Protein AF-A0A150J4Q3-F1 (afdb_monomer_lite)

Structure (mmCIF, N/CA/C/O backbone):
data_AF-A0A150J4Q3-F1
#
_entry.id   AF-A0A150J4Q3-F1
#
loop_
_atom_site.group_PDB
_atom_site.id
_atom_site.type_symbol
_atom_site.label_atom_id
_atom_site.label_alt_id
_atom_site.label_comp_id
_atom_site.label_asym_id
_atom_site.label_entity_id
_atom_site.label_seq_id
_atom_site.pdbx_PDB_ins_code
_atom_site.Cartn_x
_atom_site.Cartn_y
_atom_site.Cartn_z
_atom_site.occupancy
_atom_site.B_iso_or_equiv
_atom_site.auth_seq_id
_atom_site.auth_comp_id
_atom_site.auth_asym_id
_atom_site.auth_atom_id
_atom_site.pdbx_PDB_model_num
ATOM 1 N N . MET A 1 1 ? 16.202 -38.411 22.432 1.00 43.91 1 MET A N 1
ATOM 2 C CA . MET A 1 1 ? 15.823 -37.986 21.069 1.00 43.91 1 MET A CA 1
ATOM 3 C C . MET A 1 1 ? 14.363 -37.577 21.075 1.00 43.91 1 MET A C 1
ATOM 5 O O . MET A 1 1 ? 13.541 -38.418 21.397 1.00 43.91 1 MET A O 1
ATOM 9 N N . ALA A 1 2 ? 14.077 -36.314 20.765 1.00 35.91 2 ALA A N 1
ATOM 10 C CA . ALA A 1 2 ? 12.876 -35.822 20.079 1.00 35.91 2 ALA A CA 1
ATOM 11 C C . ALA A 1 2 ? 13.010 -34.294 20.056 1.00 35.91 2 ALA A C 1
ATOM 13 O O . ALA A 1 2 ? 12.987 -33.651 21.102 1.00 35.91 2 ALA A O 1
ATOM 14 N N . GLY A 1 3 ? 13.301 -33.755 18.872 1.00 34.09 3 GLY A N 1
ATOM 15 C CA . GLY A 1 3 ? 13.592 -32.344 18.655 1.00 34.09 3 GLY A CA 1
ATOM 16 C C . GLY A 1 3 ? 12.376 -31.474 18.942 1.00 34.09 3 GLY A C 1
ATOM 17 O O . GLY A 1 3 ? 11.299 -31.702 18.395 1.00 34.09 3 GLY A O 1
ATOM 18 N N . MET A 1 4 ? 12.574 -30.468 19.791 1.00 37.94 4 MET A N 1
ATOM 19 C CA . MET A 1 4 ? 11.669 -29.332 19.877 1.00 37.94 4 MET A CA 1
ATOM 20 C C . MET A 1 4 ? 11.764 -28.573 18.557 1.00 37.94 4 MET A C 1
ATOM 22 O O . MET A 1 4 ? 12.844 -28.190 18.112 1.00 37.94 4 MET A O 1
ATOM 26 N N . THR A 1 5 ? 10.614 -28.442 17.915 1.00 41.78 5 THR A N 1
ATOM 27 C CA . THR A 1 5 ? 10.375 -27.730 16.669 1.00 41.78 5 THR A CA 1
ATOM 28 C C . THR A 1 5 ? 10.955 -26.321 16.727 1.00 41.78 5 THR A C 1
ATOM 30 O O . THR A 1 5 ? 10.426 -25.456 17.425 1.00 41.78 5 THR A O 1
ATOM 33 N N . GLU A 1 6 ? 12.021 -26.082 15.963 1.00 37.00 6 GLU A N 1
ATOM 34 C CA . GLU A 1 6 ? 12.392 -24.736 15.550 1.00 37.00 6 GLU A CA 1
ATOM 35 C C . GLU A 1 6 ? 11.242 -24.190 14.701 1.00 37.00 6 GLU A C 1
ATOM 37 O O . GLU A 1 6 ? 11.116 -24.497 13.514 1.00 37.00 6 GLU A O 1
ATOM 42 N N . SER A 1 7 ? 10.390 -23.369 15.306 1.00 42.59 7 SER A N 1
ATOM 43 C CA . SER A 1 7 ? 9.599 -22.393 14.567 1.00 42.59 7 SER A CA 1
ATOM 44 C C . SER A 1 7 ? 10.584 -21.428 13.910 1.00 42.59 7 SER A C 1
ATOM 46 O O . SER A 1 7 ? 10.877 -20.364 14.452 1.00 42.59 7 SER A O 1
ATOM 48 N N . ARG A 1 8 ? 11.161 -21.821 12.766 1.00 40.78 8 ARG A N 1
ATOM 49 C CA . ARG A 1 8 ? 11.904 -20.913 11.894 1.00 40.78 8 ARG A CA 1
ATOM 50 C C . ARG A 1 8 ? 10.946 -19.791 11.531 1.00 40.78 8 ARG A C 1
ATOM 52 O O . ARG A 1 8 ? 10.036 -19.993 10.729 1.00 40.78 8 ARG A O 1
ATOM 59 N N . GLY A 1 9 ? 11.132 -18.633 12.160 1.00 39.22 9 GLY A N 1
ATOM 60 C CA . GLY A 1 9 ? 10.516 -17.394 11.723 1.00 39.22 9 GLY A CA 1
ATOM 61 C C . GLY A 1 9 ? 10.802 -17.255 10.236 1.00 39.22 9 GLY A C 1
ATOM 62 O O . GLY A 1 9 ? 11.960 -17.195 9.830 1.00 39.22 9 GLY A O 1
ATOM 63 N N . LEU A 1 10 ? 9.752 -17.314 9.421 1.00 43.97 10 LEU A N 1
ATOM 64 C CA . LEU A 1 10 ? 9.848 -17.030 8.000 1.00 43.97 10 LEU A CA 1
ATOM 65 C C . LEU A 1 10 ? 10.237 -15.556 7.889 1.00 43.97 10 LEU A C 1
ATOM 67 O O . LEU A 1 10 ? 9.370 -14.686 7.911 1.00 43.97 10 LEU A O 1
ATOM 71 N N . GLU A 1 11 ? 11.538 -15.264 7.821 1.00 53.22 11 GLU A N 1
ATOM 72 C CA . GLU A 1 11 ? 11.999 -13.973 7.329 1.00 53.22 11 GLU A CA 1
ATOM 73 C C . GLU A 1 11 ? 11.331 -13.764 5.976 1.00 53.22 11 GLU A C 1
ATOM 75 O O . GLU A 1 11 ? 11.540 -14.517 5.018 1.00 53.22 11 GLU A O 1
ATOM 80 N N . ARG A 1 12 ? 10.447 -12.770 5.930 1.00 63.81 12 ARG A N 1
ATOM 81 C CA . ARG A 1 12 ? 9.772 -12.377 4.709 1.00 63.81 12 ARG A CA 1
ATOM 82 C C . ARG A 1 12 ? 10.842 -11.936 3.713 1.00 63.81 12 ARG A C 1
ATOM 84 O O . ARG A 1 12 ? 11.410 -10.857 3.861 1.00 63.81 12 ARG A O 1
ATOM 91 N N . ARG A 1 13 ? 11.102 -12.754 2.694 1.00 75.00 13 ARG A N 1
ATOM 92 C CA . ARG A 1 13 ? 11.961 -12.356 1.575 1.00 75.00 13 ARG A CA 1
ATOM 93 C C . ARG A 1 13 ? 11.200 -11.363 0.708 1.00 75.00 13 ARG A C 1
ATOM 95 O O . ARG A 1 13 ? 10.091 -11.669 0.271 1.00 75.00 13 ARG A O 1
ATOM 102 N N . MET A 1 14 ? 11.782 -10.186 0.504 1.00 85.38 14 MET A N 1
ATOM 103 C CA . MET A 1 14 ? 11.254 -9.207 -0.443 1.00 85.38 14 MET A CA 1
ATOM 104 C C . MET A 1 14 ? 11.437 -9.730 -1.864 1.00 85.38 14 MET A C 1
ATOM 106 O O . MET A 1 14 ? 12.403 -10.432 -2.161 1.00 85.38 14 MET A O 1
ATOM 110 N N . THR A 1 15 ? 10.491 -9.398 -2.729 1.00 89.50 15 THR A N 1
ATOM 111 C CA . THR A 1 15 ? 10.544 -9.772 -4.136 1.00 89.50 15 THR A CA 1
ATOM 112 C C . THR A 1 15 ? 11.614 -8.959 -4.845 1.00 89.50 15 THR A C 1
ATOM 114 O O . THR A 1 15 ? 11.618 -7.731 -4.787 1.00 89.50 15 THR A O 1
ATOM 117 N N . GLU A 1 16 ? 12.485 -9.654 -5.566 1.00 91.38 16 GLU A N 1
ATOM 118 C CA . GLU A 1 16 ? 13.484 -9.058 -6.445 1.00 91.38 16 GLU A CA 1
ATOM 119 C C . GLU A 1 16 ? 13.048 -9.250 -7.900 1.00 91.38 16 GLU A C 1
ATOM 121 O O . GLU A 1 16 ? 12.569 -10.320 -8.281 1.00 91.38 16 GLU A O 1
ATOM 126 N N . LEU A 1 17 ? 13.181 -8.199 -8.708 1.00 90.69 17 LEU A N 1
ATOM 127 C CA . LEU A 1 17 ? 12.884 -8.239 -10.138 1.00 90.69 17 LEU A CA 1
ATOM 128 C C . LEU A 1 17 ? 14.178 -8.359 -10.940 1.00 90.69 17 LEU A C 1
ATOM 130 O O . LEU A 1 17 ? 15.227 -7.858 -10.533 1.00 90.69 17 LEU A O 1
ATOM 134 N N . LEU A 1 18 ? 14.083 -8.969 -12.121 1.00 92.56 18 LEU A N 1
ATOM 135 C CA . LEU A 1 18 ? 15.144 -8.867 -13.119 1.00 92.56 18 LEU A CA 1
ATOM 136 C C . LEU A 1 18 ? 15.314 -7.396 -13.549 1.00 92.56 18 LEU A C 1
ATOM 138 O O . LEU A 1 18 ? 14.330 -6.648 -13.531 1.00 92.56 18 LEU A O 1
ATOM 142 N N . PRO A 1 19 ? 16.518 -6.955 -13.960 1.00 94.31 19 PRO A N 1
ATOM 143 C CA . PRO A 1 19 ? 16.780 -5.550 -14.284 1.00 94.31 19 PRO A CA 1
ATOM 144 C C . PRO A 1 19 ? 15.796 -4.939 -15.296 1.00 94.31 19 PRO A C 1
ATOM 146 O O . PRO A 1 19 ? 15.355 -3.800 -15.141 1.00 94.31 19 PRO A O 1
ATOM 149 N N . GLU A 1 20 ? 15.408 -5.696 -16.321 1.00 94.38 20 GLU A N 1
ATOM 150 C CA . GLU A 1 20 ? 14.441 -5.274 -17.332 1.00 94.38 20 GLU A CA 1
ATOM 151 C C . GLU A 1 20 ? 13.026 -5.070 -16.773 1.00 94.38 20 GLU A C 1
ATOM 153 O O . GLU A 1 20 ? 12.304 -4.175 -17.223 1.00 94.38 20 GLU A O 1
ATOM 158 N N . ASP A 1 21 ? 12.625 -5.870 -15.788 1.00 94.00 21 ASP A N 1
ATOM 159 C CA . ASP A 1 21 ? 11.319 -5.772 -15.142 1.00 94.00 21 ASP A CA 1
ATOM 160 C C . ASP A 1 21 ? 11.318 -4.708 -14.050 1.00 94.00 21 ASP A C 1
ATOM 162 O O . ASP A 1 21 ? 10.318 -4.011 -13.887 1.00 94.00 21 ASP A O 1
ATOM 166 N N . GLU A 1 22 ? 12.453 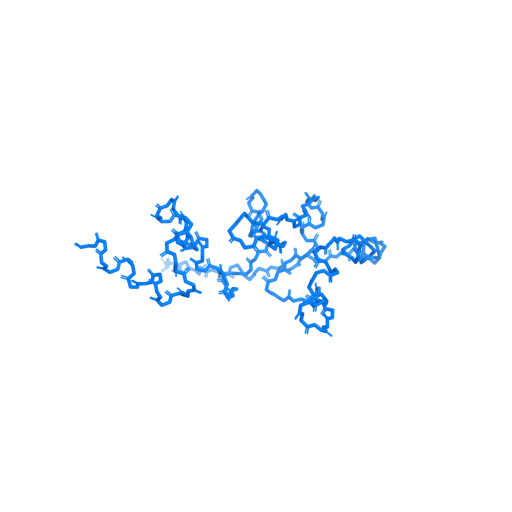-4.484 -13.388 1.00 96.75 22 GLU A N 1
ATOM 167 C CA . GLU A 1 22 ? 12.641 -3.370 -12.462 1.00 96.75 22 GLU A CA 1
ATOM 168 C C . GLU A 1 22 ? 12.434 -2.025 -13.176 1.00 96.75 22 GLU A C 1
ATOM 170 O O . GLU A 1 22 ? 11.722 -1.158 -12.673 1.00 96.75 22 GLU A O 1
ATOM 175 N N . ILE A 1 23 ? 12.950 -1.856 -14.400 1.00 96.88 23 ILE A N 1
ATOM 176 C CA . ILE A 1 23 ? 12.714 -0.639 -15.200 1.00 96.88 23 ILE A CA 1
ATOM 177 C C . ILE A 1 23 ? 11.214 -0.439 -15.477 1.00 96.88 23 ILE A C 1
ATOM 179 O O . ILE A 1 23 ? 10.693 0.679 -15.360 1.00 96.88 23 ILE A O 1
ATOM 183 N N . LYS A 1 24 ? 10.495 -1.513 -15.832 1.00 97.62 24 LYS A N 1
ATOM 184 C CA . LYS A 1 24 ? 9.044 -1.456 -16.079 1.00 97.62 24 LYS A CA 1
ATOM 185 C C . LYS A 1 24 ? 8.277 -1.136 -14.798 1.00 97.62 24 LYS A C 1
ATOM 187 O O . LYS A 1 24 ? 7.393 -0.279 -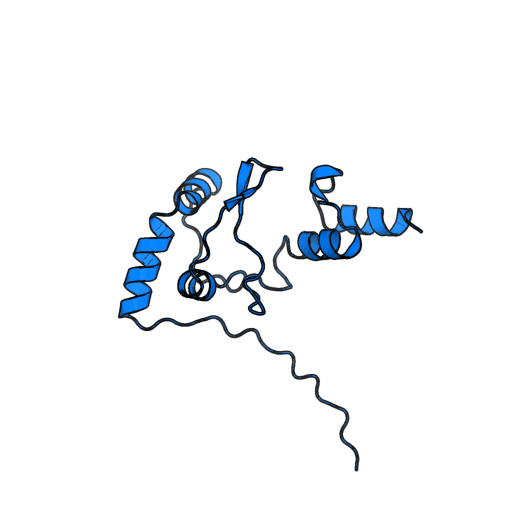14.833 1.00 97.62 24 LYS A O 1
ATOM 192 N N . PHE A 1 25 ? 8.639 -1.769 -13.684 1.00 97.69 25 PHE A N 1
ATOM 193 C CA . PHE A 1 25 ? 8.085 -1.511 -12.358 1.00 97.69 25 PHE A CA 1
ATOM 194 C C . PHE A 1 25 ? 8.262 -0.044 -11.956 1.00 97.69 25 PHE A C 1
ATOM 196 O O . PHE A 1 25 ? 7.278 0.623 -11.638 1.00 97.69 25 PHE A O 1
ATOM 203 N N . GLN A 1 26 ? 9.482 0.490 -12.051 1.00 97.75 26 GLN A N 1
ATOM 204 C CA . GLN A 1 26 ? 9.795 1.877 -11.701 1.00 97.75 26 GLN A CA 1
ATOM 205 C C . GLN A 1 26 ? 8.962 2.865 -12.523 1.00 97.75 26 GLN A C 1
ATOM 207 O O . GLN A 1 26 ? 8.406 3.823 -11.982 1.00 97.75 26 GLN A O 1
ATOM 212 N N . LYS A 1 27 ? 8.815 2.624 -13.832 1.00 97.56 27 LYS A N 1
ATOM 213 C CA . LYS A 1 27 ? 7.951 3.448 -14.688 1.00 97.56 27 LYS A CA 1
ATOM 214 C C . LYS A 1 27 ? 6.478 3.312 -14.305 1.00 97.56 27 LYS A C 1
ATOM 216 O O . LYS A 1 27 ? 5.748 4.300 -14.321 1.00 97.56 27 LYS A O 1
ATOM 221 N N . TRP A 1 28 ? 6.023 2.107 -13.988 1.00 97.56 28 TRP A N 1
ATOM 222 C CA . TRP A 1 28 ? 4.639 1.850 -13.611 1.00 97.56 28 TRP A CA 1
ATOM 223 C C . TRP A 1 28 ? 4.269 2.541 -12.294 1.00 9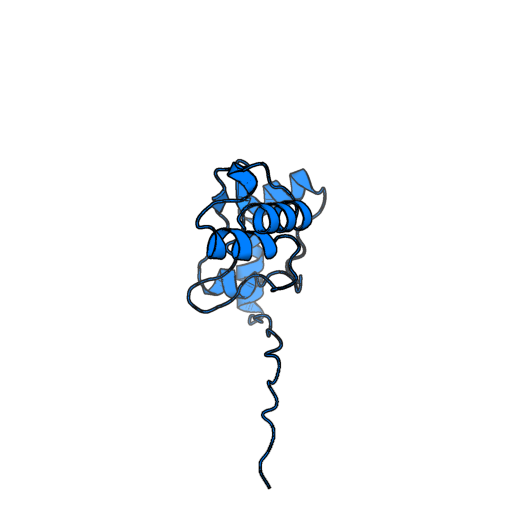7.56 28 TRP A C 1
ATOM 225 O O . TRP A 1 28 ? 3.308 3.309 -12.268 1.00 97.56 28 TRP A O 1
ATOM 235 N N . VAL A 1 29 ? 5.049 2.335 -11.229 1.00 97.31 29 VAL A N 1
ATOM 236 C CA . VAL A 1 29 ? 4.722 2.830 -9.884 1.00 97.31 29 VAL A CA 1
ATOM 237 C C . VAL A 1 29 ? 4.758 4.356 -9.813 1.00 97.31 29 VAL A C 1
ATOM 239 O O . VAL A 1 29 ? 3.882 4.959 -9.197 1.00 97.31 29 VAL A O 1
ATOM 242 N N . LYS A 1 30 ? 5.699 4.995 -10.522 1.00 97.31 30 LYS A N 1
ATOM 243 C CA . LYS A 1 30 ? 5.820 6.462 -10.599 1.00 97.31 30 LYS A CA 1
ATOM 244 C C . LYS A 1 30 ? 4.658 7.135 -11.334 1.00 97.31 30 LYS A C 1
ATOM 246 O O . LYS A 1 30 ? 4.421 8.319 -11.123 1.00 97.31 30 LYS A O 1
ATOM 251 N N . ASN A 1 31 ? 3.926 6.390 -12.165 1.00 97.31 31 ASN A N 1
ATOM 252 C CA . ASN A 1 31 ? 2.740 6.879 -12.875 1.00 97.31 31 ASN A CA 1
ATOM 253 C C . ASN A 1 31 ? 1.428 6.635 -12.110 1.00 97.31 31 ASN A C 1
ATOM 255 O O . ASN A 1 31 ? 0.358 7.004 -12.597 1.00 97.31 31 ASN A O 1
ATOM 259 N N . LEU A 1 32 ? 1.467 6.003 -10.933 1.00 97.31 32 LEU A N 1
ATOM 260 C CA . LEU A 1 32 ? 0.268 5.814 -10.120 1.00 97.31 32 LEU A CA 1
ATOM 261 C C . LEU A 1 32 ? -0.130 7.134 -9.437 1.00 97.31 32 LEU A C 1
ATOM 263 O O . LEU A 1 32 ? 0.741 7.807 -8.883 1.00 97.31 32 LEU A O 1
ATOM 267 N N . PRO A 1 33 ? -1.435 7.463 -9.350 1.00 97.12 33 PRO A N 1
ATOM 268 C CA . PRO A 1 33 ? -1.907 8.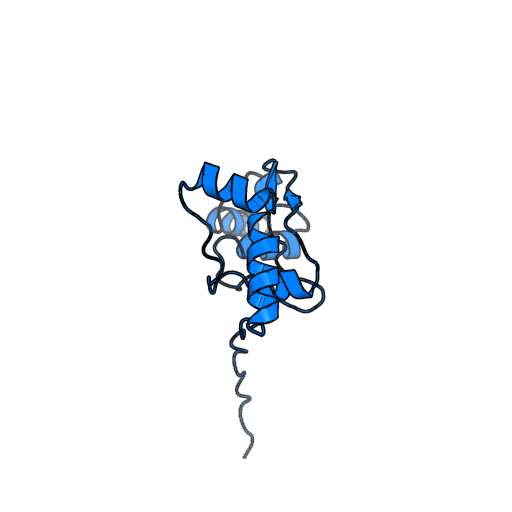635 -8.605 1.00 97.12 33 PRO A CA 1
ATOM 269 C C . PRO A 1 33 ? -1.411 8.681 -7.152 1.00 97.12 33 PRO A C 1
ATOM 271 O O . PRO A 1 33 ? -1.086 9.750 -6.641 1.00 97.12 33 PRO A O 1
ATOM 274 N N . TRP A 1 34 ? -1.279 7.513 -6.513 1.00 96.69 34 TRP A N 1
ATOM 275 C CA . TRP A 1 34 ? -0.698 7.370 -5.177 1.00 96.69 34 TRP A CA 1
ATOM 276 C C . TRP A 1 34 ? 0.714 7.962 -5.062 1.00 96.69 34 TRP A C 1
ATOM 278 O O . TRP A 1 34 ? 1.018 8.590 -4.054 1.00 96.69 34 TRP A O 1
ATOM 288 N N . TYR A 1 35 ? 1.573 7.801 -6.076 1.00 96.81 35 TYR A N 1
ATOM 289 C CA . TYR A 1 35 ? 2.948 8.310 -6.028 1.00 96.81 35 TYR A CA 1
ATOM 290 C C . TYR A 1 35 ? 2.958 9.839 -5.976 1.00 96.81 35 TYR A C 1
ATOM 292 O O . TYR A 1 35 ? 3.666 10.445 -5.169 1.00 96.81 35 TYR A O 1
ATOM 300 N N . SER A 1 36 ? 2.128 10.467 -6.814 1.00 96.31 36 SER A N 1
ATOM 301 C CA . SER A 1 36 ? 1.949 11.918 -6.834 1.00 96.31 36 SER A CA 1
ATOM 302 C C . SER A 1 36 ? 1.352 12.432 -5.522 1.00 96.31 36 SER A C 1
ATOM 304 O O . SER A 1 36 ? 1.851 13.413 -4.974 1.00 96.31 36 SER A O 1
ATOM 306 N N . GLU A 1 37 ? 0.332 11.753 -4.989 1.00 94.75 37 GLU A N 1
ATOM 307 C CA . GLU A 1 37 ? -0.300 12.106 -3.711 1.00 94.75 37 GLU A CA 1
ATOM 308 C C . GLU A 1 37 ? 0.683 11.990 -2.535 1.00 94.75 37 GLU A C 1
ATOM 310 O O . GLU A 1 37 ? 0.792 12.913 -1.727 1.00 94.75 37 GLU A O 1
ATOM 315 N N . PHE A 1 38 ? 1.462 10.904 -2.472 1.00 93.81 38 PHE A N 1
ATOM 316 C CA . PHE A 1 38 ? 2.496 10.716 -1.455 1.00 93.81 38 PHE A CA 1
ATOM 317 C C . PHE A 1 38 ? 3.529 11.844 -1.509 1.00 93.81 38 PHE A C 1
ATOM 319 O O . PHE A 1 38 ? 3.834 12.453 -0.482 1.00 93.81 38 PHE A O 1
ATOM 326 N N . LYS A 1 39 ? 4.034 12.166 -2.707 1.00 94.25 39 LYS A N 1
ATOM 327 C CA . LYS A 1 39 ? 5.026 13.231 -2.895 1.00 94.25 39 LYS A CA 1
ATOM 328 C C . LYS A 1 39 ? 4.482 14.596 -2.474 1.00 94.25 39 LYS A C 1
ATOM 330 O O . LYS A 1 39 ? 5.196 15.339 -1.808 1.00 94.25 39 LYS A O 1
ATOM 335 N N . ALA A 1 40 ? 3.226 14.903 -2.801 1.00 94.19 40 ALA A N 1
ATOM 336 C CA . ALA A 1 40 ? 2.575 16.145 -2.388 1.00 94.19 40 ALA A CA 1
ATOM 337 C C . ALA A 1 40 ? 2.395 16.237 -0.862 1.00 94.19 40 ALA A C 1
ATOM 339 O O . ALA A 1 40 ? 2.601 17.299 -0.284 1.00 94.19 40 ALA A O 1
ATOM 340 N N . LYS A 1 41 ? 2.043 15.125 -0.203 1.00 89.06 41 LYS A N 1
ATOM 341 C CA . LYS A 1 41 ? 1.788 15.082 1.245 1.00 89.06 41 LYS A CA 1
ATOM 342 C C . LYS A 1 41 ? 3.065 15.080 2.087 1.00 89.06 41 LYS A C 1
ATOM 344 O O . LYS A 1 41 ? 3.117 15.738 3.119 1.00 89.06 41 LYS A O 1
ATOM 349 N N . VAL A 1 42 ? 4.069 14.300 1.686 1.00 90.75 42 VAL A N 1
ATOM 350 C CA . VAL A 1 42 ? 5.291 14.055 2.477 1.00 90.75 42 VAL A CA 1
ATOM 351 C C . VAL A 1 42 ? 6.445 14.967 2.038 1.00 90.75 42 VAL A C 1
ATOM 353 O O . VAL A 1 42 ? 7.410 15.140 2.776 1.00 90.75 42 VAL A O 1
ATOM 356 N N . GLY A 1 43 ? 6.372 15.559 0.842 1.00 92.38 43 GLY A N 1
ATOM 357 C CA . GLY A 1 43 ? 7.414 16.436 0.295 1.00 92.38 43 GLY A CA 1
ATOM 358 C C . GLY A 1 43 ? 8.635 15.698 -0.269 1.00 92.38 43 GLY A C 1
ATOM 359 O O . GLY A 1 43 ? 9.585 16.333 -0.718 1.00 92.38 43 GLY A O 1
ATOM 360 N N . LYS A 1 44 ? 8.619 14.360 -0.275 1.00 93.44 44 LYS A N 1
ATOM 361 C CA . LYS A 1 44 ? 9.663 13.499 -0.849 1.00 93.44 44 LYS A CA 1
ATOM 362 C C . LYS A 1 44 ? 9.053 12.297 -1.557 1.00 93.44 44 LYS A C 1
ATOM 364 O O . LYS A 1 44 ? 7.882 11.977 -1.366 1.00 93.44 44 LYS A O 1
ATOM 369 N N . GLU A 1 45 ? 9.858 11.631 -2.372 1.00 94.38 45 GLU A N 1
ATOM 370 C CA . GLU A 1 45 ? 9.436 10.419 -3.072 1.00 94.38 45 GLU A CA 1
ATOM 371 C C . GLU A 1 45 ? 9.269 9.245 -2.093 1.00 94.38 45 GLU A C 1
ATOM 373 O O . GLU A 1 45 ? 9.991 9.180 -1.089 1.00 94.38 45 GLU A O 1
ATOM 378 N N . PRO A 1 46 ? 8.305 8.336 -2.332 1.00 92.88 46 PRO A N 1
ATOM 379 C CA . PRO A 1 46 ? 8.168 7.141 -1.513 1.00 92.88 46 PRO A CA 1
ATOM 380 C C . PRO A 1 46 ? 9.414 6.262 -1.646 1.00 92.88 46 PRO A C 1
ATOM 382 O O . PRO A 1 46 ? 9.957 6.092 -2.737 1.00 92.88 46 PRO A O 1
ATOM 385 N N . ASN A 1 47 ? 9.848 5.671 -0.531 1.00 93.62 47 ASN A N 1
ATOM 386 C CA . ASN A 1 47 ? 10.910 4.673 -0.554 1.00 93.62 47 ASN A CA 1
ATOM 387 C C . ASN A 1 47 ? 10.347 3.344 -1.080 1.00 93.62 47 ASN A C 1
ATOM 389 O O . ASN A 1 47 ? 9.679 2.617 -0.343 1.00 93.62 47 ASN A O 1
ATOM 393 N N . LEU A 1 48 ? 10.612 3.050 -2.352 1.00 94.00 48 LEU A N 1
ATOM 394 C CA . LEU A 1 48 ? 10.177 1.818 -3.016 1.00 94.00 48 LEU A CA 1
ATOM 395 C C . LEU A 1 48 ? 10.992 0.585 -2.590 1.00 94.00 48 LEU A C 1
ATOM 397 O O . LEU A 1 48 ? 10.573 -0.536 -2.858 1.00 94.00 48 LEU A O 1
ATOM 401 N N . ASP A 1 49 ? 12.109 0.792 -1.890 1.00 91.44 49 ASP A N 1
ATOM 402 C CA . ASP A 1 49 ? 12.974 -0.253 -1.332 1.00 91.44 49 ASP A CA 1
ATOM 403 C C . ASP A 1 49 ? 12.745 -0.442 0.175 1.00 91.44 49 ASP A C 1
ATOM 405 O O . ASP A 1 49 ? 13.583 -0.990 0.889 1.00 91.44 49 ASP A O 1
ATOM 409 N N . SER A 1 50 ? 11.614 0.050 0.691 1.00 87.75 50 SER A N 1
ATOM 410 C CA . SER A 1 50 ? 11.261 -0.131 2.095 1.00 87.75 50 SER A CA 1
ATOM 411 C C . SER A 1 50 ? 11.030 -1.606 2.430 1.00 87.75 50 SER A C 1
ATOM 413 O O . SER A 1 50 ? 10.309 -2.312 1.729 1.00 87.75 50 SER A O 1
ATOM 415 N N . THR A 1 51 ? 11.548 -2.048 3.574 1.00 87.69 51 THR A N 1
ATOM 416 C CA . THR A 1 51 ? 11.259 -3.373 4.144 1.00 87.69 51 THR A CA 1
ATOM 417 C C . THR A 1 51 ? 9.849 -3.472 4.739 1.00 87.69 51 THR A C 1
ATOM 419 O O . THR A 1 51 ? 9.402 -4.555 5.131 1.00 87.69 51 THR A O 1
ATOM 422 N N . ASP A 1 52 ? 9.119 -2.356 4.796 1.00 87.62 52 ASP A N 1
ATOM 423 C CA . ASP A 1 52 ? 7.756 -2.301 5.317 1.00 87.62 52 ASP A CA 1
ATOM 424 C C . ASP A 1 52 ? 6.715 -2.771 4.293 1.00 87.62 52 ASP A C 1
ATOM 426 O O . ASP A 1 52 ? 5.644 -3.257 4.679 1.00 87.62 52 ASP A O 1
ATOM 430 N N . TYR A 1 53 ? 7.004 -2.646 2.993 1.00 91.19 53 TYR A N 1
ATOM 431 C CA . TYR A 1 53 ? 6.065 -2.989 1.929 1.00 91.19 53 TYR A CA 1
ATOM 432 C C . TYR A 1 53 ? 6.764 -3.504 0.663 1.00 91.19 53 TYR A C 1
ATOM 434 O O . TYR A 1 53 ? 7.671 -2.863 0.144 1.00 91.19 53 TYR A O 1
ATOM 442 N N . ASP A 1 54 ? 6.286 -4.625 0.118 1.00 94.19 54 ASP A N 1
ATOM 443 C CA . ASP A 1 54 ? 6.844 -5.229 -1.100 1.00 94.19 54 ASP A CA 1
ATOM 444 C C . ASP A 1 54 ? 6.084 -4.745 -2.337 1.00 94.19 54 ASP A C 1
ATOM 446 O O . ASP A 1 54 ? 5.108 -5.346 -2.800 1.00 94.19 54 ASP A O 1
ATOM 450 N N . TYR A 1 55 ? 6.540 -3.612 -2.867 1.00 95.12 55 TYR A N 1
ATOM 451 C CA . TYR A 1 55 ? 5.978 -3.014 -4.075 1.00 95.12 55 TYR A CA 1
ATOM 452 C C . TYR A 1 55 ? 6.175 -3.890 -5.318 1.00 95.12 55 TYR A C 1
ATOM 454 O O . TYR A 1 55 ? 5.375 -3.807 -6.252 1.00 95.12 55 TYR A O 1
ATOM 462 N N . ARG A 1 56 ? 7.201 -4.746 -5.326 1.00 96.19 56 ARG A N 1
ATOM 463 C CA . ARG A 1 56 ? 7.550 -5.612 -6.458 1.00 96.19 56 ARG A CA 1
ATOM 464 C C . ARG A 1 56 ? 6.625 -6.820 -6.518 1.00 96.19 56 ARG A C 1
ATOM 466 O O . ARG A 1 56 ? 6.073 -7.098 -7.580 1.00 96.19 56 ARG A O 1
ATOM 473 N N . ALA A 1 57 ? 6.330 -7.443 -5.377 1.00 94.12 57 ALA A N 1
ATOM 474 C CA . ALA A 1 57 ? 5.264 -8.440 -5.270 1.00 94.12 57 ALA A CA 1
ATOM 475 C C . ALA A 1 57 ? 3.912 -7.862 -5.705 1.00 94.12 57 ALA A C 1
ATOM 477 O O . ALA A 1 57 ? 3.184 -8.496 -6.468 1.00 94.12 57 ALA A O 1
ATOM 478 N N . ALA A 1 58 ? 3.580 -6.646 -5.254 1.00 95.25 58 ALA A N 1
ATOM 479 C CA . ALA A 1 58 ? 2.328 -5.993 -5.631 1.00 95.25 58 ALA A CA 1
ATOM 480 C C . ALA A 1 58 ? 2.247 -5.753 -7.149 1.00 95.25 58 ALA A C 1
ATOM 482 O O . ALA A 1 58 ? 1.213 -6.019 -7.761 1.00 95.25 58 ALA A O 1
ATOM 483 N N . TYR A 1 59 ? 3.351 -5.314 -7.759 1.00 96.31 59 TYR A N 1
ATOM 484 C CA . TYR A 1 59 ? 3.465 -5.135 -9.203 1.00 96.31 59 TYR A CA 1
ATOM 485 C C . TYR A 1 59 ? 3.269 -6.442 -9.978 1.00 96.31 59 TYR A C 1
ATOM 487 O O . TYR A 1 59 ? 2.426 -6.486 -10.875 1.00 96.31 59 TYR A O 1
ATOM 495 N N . LEU A 1 60 ? 3.981 -7.513 -9.608 1.00 94.88 60 LEU A N 1
ATOM 496 C CA . LEU A 1 60 ? 3.847 -8.825 -10.256 1.00 94.88 60 LEU A CA 1
ATOM 497 C C . LEU A 1 60 ? 2.436 -9.405 -10.111 1.00 94.88 60 LEU A C 1
ATOM 499 O O . LEU A 1 60 ? 1.933 -10.048 -11.028 1.00 94.88 60 LEU A O 1
ATOM 503 N N . ALA A 1 61 ? 1.775 -9.137 -8.985 1.00 94.19 61 ALA A N 1
ATOM 504 C CA . ALA A 1 61 ? 0.394 -9.539 -8.747 1.00 94.19 61 ALA A CA 1
ATOM 505 C C . ALA A 1 61 ? -0.645 -8.639 -9.449 1.00 94.19 61 ALA A C 1
ATOM 507 O O . ALA A 1 61 ? -1.846 -8.873 -9.316 1.00 94.19 61 ALA A O 1
ATOM 508 N N . GLY A 1 62 ? -0.218 -7.591 -10.166 1.00 94.75 62 GLY A N 1
ATOM 509 C CA . GLY A 1 62 ? -1.112 -6.646 -10.844 1.00 94.75 62 GLY A CA 1
ATOM 510 C C . GLY A 1 62 ? -1.930 -5.766 -9.891 1.00 94.75 62 GLY A C 1
ATOM 511 O O . GLY A 1 62 ? -2.927 -5.163 -10.295 1.00 94.75 62 GLY A O 1
ATOM 512 N N . VAL A 1 63 ? -1.519 -5.682 -8.628 1.00 94.69 63 VAL A N 1
ATOM 513 C CA . VAL A 1 63 ? -2.216 -4.963 -7.565 1.00 94.69 63 VAL A CA 1
ATOM 514 C C . VAL A 1 63 ? -1.832 -3.488 -7.580 1.00 94.69 63 VAL A C 1
ATOM 516 O O . VAL A 1 63 ? -0.674 -3.121 -7.766 1.00 94.69 63 VAL A O 1
ATOM 519 N N . LYS A 1 64 ? -2.820 -2.621 -7.359 1.00 94.88 64 LYS A N 1
ATOM 520 C CA . LYS A 1 64 ? -2.658 -1.164 -7.316 1.00 94.88 64 LYS A CA 1
ATOM 521 C C . LYS A 1 64 ? -3.222 -0.612 -6.010 1.00 94.88 64 LYS A C 1
ATOM 523 O O . LYS A 1 64 ? -4.140 -1.218 -5.453 1.00 94.88 64 LYS A O 1
ATOM 528 N N . PRO A 1 65 ? -2.726 0.541 -5.539 1.00 94.56 65 PRO A N 1
ATOM 529 C CA . PRO A 1 65 ? -3.347 1.224 -4.426 1.00 94.56 65 PRO A CA 1
ATOM 530 C C . PRO A 1 65 ? -4.726 1.739 -4.847 1.00 94.56 65 PRO A C 1
ATOM 532 O O . PRO A 1 65 ? -4.930 2.155 -5.991 1.00 94.56 65 PRO A O 1
ATOM 535 N N . ALA A 1 66 ? -5.663 1.733 -3.909 1.00 93.25 66 ALA A N 1
ATOM 536 C CA . ALA A 1 66 ? -7.026 2.200 -4.114 1.00 93.25 66 ALA A CA 1
ATOM 537 C C . ALA A 1 66 ? -7.368 3.274 -3.087 1.00 93.25 66 ALA A C 1
ATOM 539 O O . ALA A 1 66 ? -6.803 3.300 -1.993 1.00 93.25 66 ALA A O 1
ATOM 540 N N . LYS A 1 67 ? -8.297 4.165 -3.440 1.00 91.75 67 LYS A N 1
ATOM 541 C CA . LYS A 1 67 ? -8.800 5.138 -2.479 1.00 91.75 67 LYS A CA 1
ATOM 542 C C . LYS A 1 67 ? -9.555 4.432 -1.366 1.00 91.75 67 LYS A C 1
ATOM 544 O O . LYS A 1 67 ? -10.481 3.664 -1.620 1.00 91.75 67 LYS A O 1
ATOM 549 N N . TYR A 1 68 ? -9.162 4.733 -0.145 1.00 86.25 68 TYR A N 1
ATOM 550 C CA . TYR A 1 68 ? -9.820 4.254 1.049 1.00 86.25 68 TYR A CA 1
ATOM 551 C C . TYR A 1 68 ? -10.941 5.221 1.434 1.00 86.25 68 TYR A C 1
ATOM 553 O O . TYR A 1 68 ? -10.763 6.437 1.392 1.00 86.25 68 TYR A O 1
ATOM 561 N N . LYS A 1 69 ? -12.133 4.700 1.733 1.00 85.19 69 LYS A N 1
ATOM 562 C CA . LYS A 1 69 ? -13.349 5.526 1.860 1.00 85.19 69 LYS A CA 1
ATOM 563 C C . LYS A 1 69 ? -13.344 6.389 3.128 1.00 85.19 69 LYS A C 1
ATOM 565 O O . LYS A 1 69 ? -13.989 7.430 3.146 1.00 85.19 69 LYS A O 1
ATOM 570 N N . GLU A 1 70 ? -12.615 5.976 4.160 1.00 81.19 70 GLU A N 1
ATOM 571 C CA . GLU A 1 70 ? -12.561 6.637 5.463 1.00 81.19 70 GLU A CA 1
ATOM 572 C C . GLU A 1 70 ? -11.715 7.916 5.453 1.00 81.19 70 GLU A C 1
ATOM 574 O O . GLU A 1 70 ? -12.027 8.852 6.189 1.00 81.19 70 GLU A O 1
ATOM 579 N N . ASP A 1 71 ? -10.654 7.976 4.642 1.00 81.56 71 ASP A N 1
ATOM 580 C CA . ASP A 1 71 ? -9.754 9.138 4.578 1.00 81.56 71 ASP A CA 1
ATOM 581 C C . ASP A 1 71 ? -9.547 9.708 3.164 1.00 81.56 71 ASP A C 1
ATOM 583 O O . ASP A 1 71 ? -8.881 10.730 3.002 1.00 81.56 71 ASP A O 1
ATOM 587 N N . ASN A 1 72 ? -10.161 9.093 2.147 1.00 87.00 72 ASN A N 1
ATOM 588 C CA . ASN A 1 72 ? -10.107 9.486 0.736 1.00 87.00 72 ASN A CA 1
ATOM 589 C C . ASN A 1 72 ? -8.682 9.535 0.142 1.00 87.00 72 ASN A C 1
ATOM 591 O O . ASN A 1 72 ? -8.482 10.135 -0.923 1.00 87.00 72 ASN A O 1
ATOM 595 N N . THR A 1 73 ? -7.713 8.889 0.801 1.00 87.94 73 THR A N 1
ATOM 596 C CA . THR A 1 73 ? -6.323 8.754 0.340 1.00 87.94 73 THR A CA 1
ATOM 597 C C . THR A 1 73 ? -6.072 7.382 -0.273 1.00 87.94 73 THR A C 1
ATOM 599 O O . THR A 1 73 ? -6.854 6.447 -0.086 1.00 87.94 73 THR A O 1
ATOM 602 N N . TYR A 1 74 ? -5.003 7.248 -1.056 1.00 92.06 74 TYR A N 1
ATOM 603 C CA . TYR A 1 74 ? -4.638 5.966 -1.660 1.00 92.06 74 TYR A CA 1
ATOM 604 C C . TYR A 1 74 ? -3.913 5.047 -0.670 1.00 92.06 74 TYR A C 1
ATOM 606 O O . TYR A 1 74 ? -2.838 5.377 -0.167 1.00 92.06 74 TYR A O 1
ATOM 614 N N . HIS A 1 75 ? -4.450 3.843 -0.474 1.00 90.31 75 HIS A N 1
ATOM 615 C CA . HIS A 1 75 ? -3.857 2.800 0.360 1.00 90.31 75 HIS A CA 1
ATOM 616 C C . HIS A 1 75 ? -3.474 1.585 -0.473 1.00 90.31 75 HIS A C 1
ATOM 618 O O . HIS A 1 75 ? -4.205 1.159 -1.370 1.00 90.31 75 HIS A O 1
ATOM 624 N N . TRP A 1 76 ? -2.322 1.008 -0.146 1.00 92.75 76 TRP A N 1
ATOM 625 C CA . TRP A 1 76 ? -1.910 -0.288 -0.663 1.00 92.75 76 TRP A CA 1
ATOM 626 C C . TRP A 1 76 ? -2.520 -1.419 0.175 1.00 92.75 76 TRP A C 1
ATOM 628 O O . TRP A 1 76 ? -2.547 -1.311 1.407 1.00 92.75 76 TRP A O 1
ATOM 638 N N . PRO A 1 77 ? -2.991 -2.509 -0.453 1.00 89.88 77 PRO A N 1
ATOM 639 C CA . PRO A 1 77 ? -3.535 -3.643 0.278 1.00 89.88 77 PRO A CA 1
ATOM 640 C C . PRO A 1 77 ? -2.445 -4.365 1.064 1.00 89.88 77 PRO A C 1
ATOM 642 O O . PRO A 1 77 ? -1.300 -4.472 0.639 1.00 89.88 77 PRO A O 1
ATOM 645 N N . SER A 1 78 ? -2.817 -4.908 2.216 1.00 88.06 78 SER A N 1
ATOM 646 C CA . SER A 1 78 ? -1.871 -5.591 3.101 1.00 88.06 78 SER A CA 1
ATOM 647 C C . SER A 1 78 ? -1.414 -6.955 2.569 1.00 88.06 78 SER A C 1
ATOM 649 O O . SER A 1 78 ? -0.319 -7.398 2.910 1.00 88.06 78 SER A O 1
ATOM 651 N N . GLN A 1 79 ? -2.220 -7.604 1.723 1.00 88.81 79 GLN A N 1
ATOM 652 C CA . GLN A 1 79 ? -1.941 -8.915 1.135 1.00 88.81 79 GLN A CA 1
ATOM 653 C C . GLN A 1 79 ? -2.634 -9.091 -0.223 1.00 88.81 79 GLN A C 1
ATOM 655 O O . GLN A 1 79 ? -3.607 -8.398 -0.526 1.00 88.81 79 GLN A O 1
ATOM 660 N N . VAL A 1 80 ? -2.161 -10.058 -1.007 1.00 87.06 80 VAL A N 1
ATOM 661 C CA . VAL A 1 80 ? -2.809 -10.545 -2.230 1.00 87.06 80 VAL A CA 1
ATOM 662 C C . VAL A 1 80 ? -2.791 -12.072 -2.248 1.00 87.06 80 VAL A C 1
ATOM 664 O O . VAL A 1 80 ? -1.730 -12.695 -2.234 1.00 87.06 80 VAL A O 1
ATOM 667 N N . GLY A 1 81 ? -3.972 -12.696 -2.230 1.00 86.94 81 GLY A N 1
ATOM 668 C CA . GLY A 1 81 ? -4.073 -14.137 -1.984 1.00 86.94 81 GLY A CA 1
ATOM 669 C C . GLY A 1 81 ? -3.381 -14.508 -0.666 1.00 86.94 81 GLY A C 1
ATOM 670 O O . GLY A 1 81 ? -3.694 -13.933 0.371 1.00 86.94 81 GLY A O 1
ATOM 671 N N . ASN A 1 82 ? -2.402 -15.414 -0.728 1.00 83.25 82 AS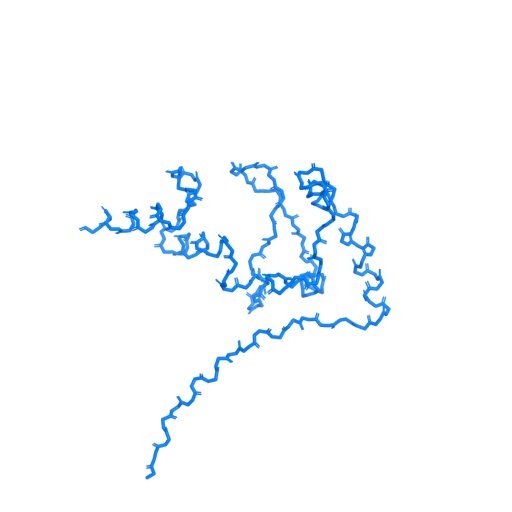N A N 1
ATOM 672 C CA . ASN A 1 82 ? -1.597 -15.835 0.427 1.00 83.25 82 ASN A CA 1
ATOM 673 C C . ASN A 1 82 ? -0.283 -15.041 0.595 1.00 83.25 82 ASN A C 1
ATOM 675 O O . ASN A 1 82 ? 0.521 -15.363 1.468 1.00 83.25 82 ASN A O 1
ATOM 679 N N . ILE A 1 83 ? -0.028 -14.034 -0.247 1.00 85.00 83 ILE A N 1
ATOM 680 C CA . ILE A 1 83 ? 1.206 -13.240 -0.221 1.00 85.00 83 ILE A CA 1
ATOM 681 C C . ILE A 1 83 ? 0.989 -12.013 0.662 1.00 85.00 83 ILE A C 1
ATOM 683 O O . ILE A 1 83 ? 0.187 -11.138 0.331 1.00 85.00 83 ILE A O 1
ATOM 687 N N . GLN A 1 84 ? 1.740 -11.916 1.758 1.00 88.06 84 GLN A N 1
ATOM 688 C CA . GLN A 1 84 ? 1.780 -10.706 2.580 1.00 88.06 84 GLN A CA 1
ATOM 689 C C . GLN A 1 84 ? 2.589 -9.623 1.862 1.00 88.06 84 GLN A C 1
ATOM 691 O O . GLN A 1 84 ? 3.757 -9.831 1.533 1.00 88.06 84 GLN A O 1
ATOM 696 N N . LEU A 1 85 ? 1.963 -8.469 1.619 1.00 90.00 85 LEU A N 1
ATOM 697 C CA . LEU A 1 85 ? 2.569 -7.304 0.965 1.00 90.00 85 LEU A CA 1
ATOM 698 C C . LEU A 1 85 ? 3.062 -6.269 1.978 1.00 90.00 85 LEU A C 1
ATOM 700 O O . LEU A 1 85 ? 4.027 -5.554 1.708 1.00 90.00 85 LEU A O 1
ATOM 704 N N . LYS A 1 86 ? 2.473 -6.241 3.171 1.00 88.75 86 LYS A N 1
ATOM 705 C CA . LYS A 1 86 ? 2.864 -5.373 4.280 1.00 88.75 86 LYS A CA 1
ATOM 706 C C . LYS A 1 86 ? 3.573 -6.180 5.370 1.00 88.75 86 LYS A C 1
ATOM 708 O O . LYS A 1 86 ? 3.202 -7.315 5.650 1.00 88.75 86 LYS A O 1
ATOM 713 N N . ASN A 1 87 ? 4.622 -5.613 5.960 1.00 83.25 87 ASN A N 1
ATOM 714 C CA . ASN A 1 87 ? 5.312 -6.227 7.092 1.00 83.25 87 ASN A CA 1
ATOM 715 C C . ASN A 1 87 ? 4.378 -6.271 8.317 1.00 83.25 87 ASN A C 1
ATOM 717 O O . ASN A 1 87 ? 3.610 -5.335 8.541 1.00 83.25 87 ASN A O 1
ATOM 721 N N . ALA A 1 88 ? 4.471 -7.328 9.126 1.00 74.06 88 ALA A N 1
ATOM 722 C CA . ALA A 1 88 ? 3.744 -7.448 10.388 1.00 74.06 88 ALA A CA 1
ATOM 723 C C . ALA A 1 88 ? 4.032 -6.280 11.351 1.00 74.06 88 ALA A C 1
ATOM 725 O O . ALA A 1 88 ? 3.148 -5.861 12.087 1.00 74.06 88 ALA A O 1
ATOM 726 N N . ASN A 1 89 ? 5.233 -5.698 11.289 1.00 73.88 89 ASN A N 1
ATOM 727 C CA . ASN A 1 89 ? 5.617 -4.554 12.123 1.00 73.88 89 ASN A CA 1
ATOM 728 C C . ASN A 1 89 ? 5.271 -3.189 11.501 1.00 73.88 89 ASN A C 1
ATOM 730 O O . ASN A 1 89 ? 5.685 -2.155 12.024 1.00 73.88 89 ASN A O 1
ATOM 734 N N . HIS A 1 90 ? 4.537 -3.151 10.383 1.00 77.00 90 HIS A N 1
ATOM 735 C CA . HIS A 1 90 ? 4.161 -1.885 9.757 1.00 77.00 90 HIS A CA 1
ATOM 736 C C . HIS A 1 90 ? 3.340 -1.030 10.744 1.00 77.00 90 HIS A C 1
ATOM 738 O O . HIS A 1 90 ? 2.438 -1.565 11.391 1.00 77.00 90 HIS A O 1
ATOM 744 N N . PRO A 1 91 ? 3.520 0.305 10.800 1.00 75.31 91 PRO A N 1
ATOM 745 C CA . PRO A 1 91 ? 2.803 1.187 11.738 1.00 75.31 91 PRO A CA 1
ATOM 746 C C . PRO A 1 91 ? 1.264 1.135 11.691 1.00 75.31 91 PRO A C 1
ATOM 748 O O . PRO A 1 91 ? 0.588 1.674 12.561 1.00 75.31 91 PRO A O 1
ATOM 751 N N . THR A 1 92 ? 0.697 0.497 10.665 1.00 78.75 92 THR A N 1
ATOM 752 C CA . THR A 1 92 ? -0.751 0.319 10.470 1.00 78.75 92 THR A CA 1
ATOM 753 C C . THR A 1 92 ? -1.165 -1.151 10.421 1.00 78.75 92 THR A C 1
ATOM 755 O O . THR A 1 92 ? -2.301 -1.452 10.071 1.00 78.75 92 THR A O 1
ATOM 758 N N . ALA A 1 93 ? -0.269 -2.082 10.769 1.00 79.19 93 ALA A N 1
ATOM 759 C CA . ALA A 1 93 ? -0.580 -3.509 10.831 1.00 79.19 93 ALA A CA 1
ATOM 760 C C . ALA A 1 93 ? -1.698 -3.801 11.845 1.00 79.19 93 ALA A C 1
ATOM 762 O O . ALA A 1 93 ? -2.623 -4.544 11.528 1.00 79.19 93 ALA A O 1
ATOM 763 N N . TRP A 1 94 ? -1.697 -3.098 12.986 1.00 84.12 94 TRP A N 1
ATOM 764 C CA . TRP A 1 94 ? -2.737 -3.191 14.019 1.00 84.12 94 TRP A CA 1
ATOM 765 C C . TRP A 1 94 ? -4.160 -2.957 13.489 1.00 84.12 94 TRP A C 1
ATOM 767 O O . TRP A 1 94 ? -5.113 -3.495 14.045 1.00 84.12 94 TRP A O 1
ATOM 777 N N . MET A 1 95 ? -4.327 -2.174 12.414 1.00 85.62 95 MET A N 1
ATOM 778 C CA . MET A 1 95 ? -5.643 -1.923 11.820 1.00 85.62 95 MET A CA 1
ATOM 779 C C . MET A 1 95 ? -6.205 -3.189 11.168 1.00 85.62 95 MET A C 1
ATOM 781 O O . MET A 1 95 ? -7.399 -3.450 11.286 1.00 85.62 95 MET A O 1
ATOM 785 N N . ASN A 1 96 ? -5.356 -3.993 10.515 1.00 83.31 96 ASN A N 1
ATOM 786 C CA . ASN A 1 96 ? -5.780 -5.283 9.968 1.00 83.31 96 ASN A CA 1
ATOM 787 C C . ASN A 1 96 ? -6.206 -6.226 11.093 1.00 83.31 96 ASN A C 1
ATOM 789 O O . ASN A 1 96 ? -7.262 -6.844 10.993 1.00 83.31 96 ASN A O 1
ATOM 793 N N . ASP A 1 97 ? -5.412 -6.307 12.163 1.00 82.38 97 ASP A N 1
ATOM 794 C CA . ASP A 1 97 ? -5.716 -7.166 13.312 1.00 82.38 97 ASP A CA 1
ATOM 795 C C . ASP A 1 97 ? -7.026 -6.741 13.985 1.00 82.38 97 ASP A C 1
ATOM 797 O O . ASP A 1 97 ? -7.857 -7.585 14.335 1.00 82.38 97 ASP A O 1
ATOM 801 N N . PHE A 1 98 ? -7.252 -5.427 14.093 1.00 87.06 98 PHE A N 1
ATOM 802 C CA . PHE A 1 98 ? -8.501 -4.850 14.580 1.00 87.06 98 PHE A CA 1
ATOM 803 C C . PHE A 1 98 ? -9.701 -5.245 13.726 1.00 87.06 98 PHE A C 1
ATOM 805 O O . PHE A 1 98 ? -10.689 -5.761 14.251 1.00 87.06 98 PHE A O 1
ATOM 812 N N . MET A 1 99 ? -9.615 -5.054 12.410 1.00 88.25 99 MET A N 1
ATOM 813 C CA . MET A 1 99 ? -10.697 -5.411 11.492 1.00 88.25 99 MET A CA 1
ATOM 814 C C . MET A 1 99 ? -10.959 -6.919 11.469 1.00 88.25 99 MET A C 1
ATOM 816 O O . MET A 1 99 ? -12.114 -7.329 11.432 1.00 88.25 99 MET A O 1
ATOM 820 N N . SER A 1 100 ? -9.910 -7.742 11.541 1.00 84.88 100 SER A N 1
ATOM 821 C CA . SER A 1 100 ? -10.026 -9.204 11.604 1.00 84.88 100 SER A CA 1
ATOM 822 C C . SER A 1 100 ? -10.764 -9.661 12.866 1.00 84.88 100 SER A C 1
ATOM 824 O O . SER A 1 100 ? -11.637 -10.524 12.804 1.00 84.88 100 SER A O 1
ATOM 826 N N . SER A 1 101 ? -10.466 -9.036 14.009 1.00 85.88 101 SER A N 1
ATOM 827 C CA . SER A 1 101 ? -11.029 -9.429 15.308 1.00 85.88 101 SER A CA 1
ATOM 828 C C . SER A 1 101 ? -12.438 -8.885 15.556 1.00 85.88 101 SER A C 1
ATOM 830 O O . SER A 1 101 ? -13.218 -9.504 16.274 1.00 85.88 101 SER A O 1
ATOM 832 N N . THR A 1 102 ? -12.768 -7.716 15.002 1.00 86.12 102 THR A N 1
ATOM 833 C CA . THR A 1 102 ? -14.017 -6.991 15.313 1.00 86.12 102 THR A CA 1
ATOM 834 C C . THR A 1 102 ? -14.997 -6.918 14.142 1.00 86.12 102 THR A C 1
ATOM 836 O O . THR A 1 102 ? -16.140 -6.498 14.321 1.00 86.12 102 THR A O 1
ATOM 839 N N . GLY A 1 103 ? -14.552 -7.242 12.924 1.00 87.38 103 GLY A N 1
ATOM 840 C CA . GLY A 1 103 ? -15.307 -7.007 11.690 1.00 87.38 103 GLY A CA 1
ATOM 841 C C . GLY A 1 103 ? -15.547 -5.525 11.374 1.00 87.38 103 GLY A C 1
ATOM 842 O O . GLY A 1 103 ? -16.258 -5.214 10.418 1.00 87.38 103 GLY A O 1
ATOM 843 N N . THR A 1 104 ? -14.979 -4.606 12.163 1.00 86.69 104 THR A N 1
ATOM 844 C CA . THR A 1 104 ? -15.229 -3.167 12.074 1.00 86.69 104 THR A CA 1
ATOM 845 C C . THR A 1 104 ? -13.937 -2.416 11.805 1.00 86.69 104 THR A C 1
ATOM 847 O O . THR A 1 104 ? -12.887 -2.700 12.369 1.00 86.69 104 THR A O 1
ATOM 850 N N . ASP A 1 105 ? -14.030 -1.420 10.937 1.00 87.12 105 ASP A N 1
ATOM 851 C CA . ASP A 1 105 ? -12.941 -0.502 10.647 1.00 87.12 105 ASP A CA 1
ATOM 852 C C . ASP A 1 105 ? -12.662 0.419 11.854 1.00 87.12 105 ASP A C 1
ATOM 854 O O . ASP A 1 105 ? -13.576 1.141 12.274 1.00 87.12 105 ASP A O 1
ATOM 858 N N . PRO A 1 106 ? -11.438 0.441 12.420 1.00 86.56 106 PRO A N 1
ATOM 859 C CA . PRO A 1 106 ? -11.141 1.254 13.598 1.00 86.56 106 PRO A CA 1
ATOM 860 C C . PRO A 1 106 ? -11.333 2.751 13.331 1.00 86.56 106 PRO A C 1
ATOM 862 O O . PRO A 1 106 ? -11.802 3.478 14.210 1.00 86.56 106 PRO A O 1
ATOM 865 N N . LEU A 1 107 ? -11.079 3.225 12.105 1.00 86.94 107 LEU A N 1
ATOM 866 C CA . LEU A 1 107 ? -11.241 4.643 11.786 1.00 86.94 107 LEU A CA 1
ATOM 867 C C . LEU A 1 107 ? -12.712 5.074 11.846 1.00 86.94 107 LEU A C 1
ATOM 869 O O . LEU A 1 107 ? -12.991 6.229 12.175 1.00 86.94 107 LEU A O 1
ATOM 873 N N . ARG A 1 108 ? -13.656 4.154 11.592 1.00 87.38 108 ARG A N 1
ATOM 874 C CA . ARG A 1 108 ? -15.105 4.407 11.730 1.00 87.38 108 ARG A CA 1
ATOM 875 C C . ARG A 1 108 ? -15.548 4.549 13.181 1.00 87.38 108 ARG A C 1
ATOM 877 O O . ARG A 1 108 ? -16.583 5.156 13.434 1.00 87.38 108 ARG A O 1
ATOM 884 N N . LEU A 1 109 ? -14.765 4.013 14.111 1.00 87.19 109 LEU A N 1
ATOM 885 C CA . LEU A 1 109 ? -14.972 4.144 15.552 1.00 87.19 109 LEU A CA 1
ATOM 886 C C . LEU A 1 109 ? -14.201 5.333 16.143 1.00 87.19 109 LEU A C 1
ATOM 888 O O . LEU A 1 109 ? -14.232 5.542 17.351 1.00 87.19 109 LEU A O 1
ATOM 892 N N . GLY A 1 110 ? -13.493 6.102 15.309 1.00 88.38 110 GLY A N 1
ATOM 893 C CA . GLY A 1 110 ? -12.621 7.184 15.761 1.00 88.38 110 GLY A CA 1
ATOM 894 C C . GLY A 1 110 ? -11.296 6.708 16.364 1.00 88.38 110 GLY A C 1
ATOM 895 O O . GLY A 1 110 ? -10.547 7.540 16.858 1.00 88.38 110 GLY A O 1
ATOM 896 N N . ILE A 1 111 ? -10.979 5.412 16.287 1.00 89.62 111 ILE A N 1
ATOM 897 C CA . ILE A 1 111 ? -9.727 4.825 16.776 1.00 89.62 111 ILE A CA 1
ATOM 898 C C . ILE A 1 111 ? -8.631 5.107 15.745 1.00 89.62 111 ILE A C 1
ATOM 900 O O . ILE A 1 111 ? -8.719 4.674 14.595 1.00 89.62 111 ILE A O 1
ATOM 904 N N . ARG A 1 112 ? -7.594 5.847 16.139 1.00 88.12 112 ARG A N 1
ATOM 905 C CA . ARG A 1 112 ? -6.495 6.310 15.276 1.00 88.12 112 ARG A CA 1
ATOM 906 C C . ARG A 1 112 ? -5.135 5.733 15.666 1.00 88.12 112 ARG A C 1
ATOM 908 O O . ARG A 1 112 ? -4.157 5.986 14.964 1.00 88.12 112 ARG A O 1
ATOM 915 N N . SER A 1 113 ? -5.063 4.950 16.739 1.00 86.06 113 SER A N 1
ATOM 916 C CA . SER A 1 113 ? -3.816 4.396 17.270 1.00 86.06 113 SER A CA 1
ATOM 917 C C . SER A 1 113 ? -3.958 2.948 17.772 1.00 86.06 113 SER A C 1
ATOM 919 O O . SER A 1 113 ? -5.054 2.530 18.161 1.00 86.06 113 SER A O 1
ATOM 921 N N . PRO A 1 114 ? -2.845 2.182 17.834 1.00 84.06 114 PRO A N 1
ATOM 922 C CA . PRO A 1 114 ? -2.837 0.858 18.462 1.00 84.06 114 PRO A CA 1
ATOM 923 C C . PRO A 1 114 ? -3.283 0.884 19.933 1.00 84.06 114 PRO A C 1
ATOM 925 O O . PRO A 1 114 ? -3.905 -0.061 20.410 1.00 84.06 114 PRO A O 1
ATOM 928 N N . GLU A 1 115 ? -2.971 1.959 20.660 1.00 89.56 115 GLU A N 1
ATOM 929 C CA . GLU A 1 115 ? -3.334 2.114 22.072 1.00 89.56 115 GLU A CA 1
ATOM 930 C C . GLU A 1 115 ? -4.850 2.263 22.258 1.00 89.56 115 GLU A C 1
ATOM 932 O O . GLU A 1 115 ? -5.450 1.582 23.091 1.00 89.56 115 GLU A O 1
ATOM 937 N N . GLU A 1 116 ? -5.500 3.091 21.436 1.00 90.25 116 GLU A N 1
ATOM 938 C CA . GLU A 1 116 ? -6.961 3.218 21.424 1.00 90.25 116 GLU A CA 1
ATOM 939 C C . GLU A 1 116 ? -7.638 1.896 21.031 1.00 90.25 116 GLU A C 1
ATOM 941 O O . GLU A 1 116 ? -8.635 1.511 21.645 1.00 90.25 116 GLU A O 1
ATOM 946 N N . ALA A 1 117 ? -7.070 1.160 20.069 1.00 89.00 117 ALA A N 1
ATOM 947 C CA . ALA A 1 117 ? -7.538 -0.176 19.702 1.00 89.00 117 ALA A CA 1
ATOM 948 C C . ALA A 1 117 ? -7.446 -1.160 20.881 1.00 89.00 117 ALA A C 1
ATOM 950 O O . ALA A 1 117 ? -8.382 -1.917 21.142 1.00 89.00 117 ALA A O 1
ATOM 951 N N . TRP A 1 118 ? -6.349 -1.124 21.641 1.00 85.81 118 TRP A N 1
ATOM 952 C CA . TRP A 1 118 ? -6.191 -1.951 22.835 1.00 85.81 118 TRP A CA 1
ATOM 953 C C . TRP A 1 118 ? -7.188 -1.590 23.944 1.00 85.81 118 TRP A C 1
ATOM 955 O O . TRP A 1 118 ? -7.776 -2.477 24.568 1.00 85.81 118 TRP A O 1
ATOM 965 N N . ASN A 1 119 ? -7.442 -0.297 24.158 1.00 90.62 119 ASN A N 1
ATOM 966 C CA . ASN A 1 119 ? -8.467 0.164 25.097 1.00 90.62 119 ASN A CA 1
ATOM 967 C C . ASN A 1 119 ? -9.875 -0.285 24.679 1.00 90.62 119 ASN A C 1
ATOM 969 O O . ASN A 1 119 ? -10.655 -0.698 25.537 1.00 90.62 119 ASN A O 1
ATOM 973 N N . TYR A 1 120 ? -10.182 -0.287 23.379 1.00 88.69 120 TYR A N 1
ATOM 974 C CA . TYR A 1 120 ? -11.445 -0.816 22.863 1.00 88.69 120 TYR A CA 1
ATOM 975 C C . TYR A 1 120 ? -11.636 -2.296 23.226 1.00 88.69 120 TYR A C 1
ATOM 977 O O . TYR A 1 120 ? -12.677 -2.663 23.768 1.00 88.69 120 TYR A O 1
ATOM 985 N N . TYR A 1 121 ? -10.613 -3.138 23.037 1.00 84.12 121 TYR A N 1
ATOM 986 C CA . TYR A 1 121 ? -10.689 -4.555 23.418 1.00 84.12 121 TYR A CA 1
ATOM 987 C C . TYR A 1 121 ? -10.907 -4.783 24.911 1.00 84.12 121 TYR A C 1
ATOM 989 O O . TYR A 1 121 ? -11.617 -5.715 25.287 1.00 84.12 121 TYR A O 1
ATOM 997 N N . ARG A 1 122 ? -10.296 -3.958 25.772 1.00 83.69 122 ARG A N 1
ATOM 998 C CA . ARG A 1 122 ? -10.486 -4.073 27.225 1.00 83.69 122 ARG A CA 1
ATOM 999 C C . ARG A 1 122 ? -11.919 -3.781 27.653 1.00 83.69 122 ARG A C 1
ATOM 1001 O O . ARG A 1 12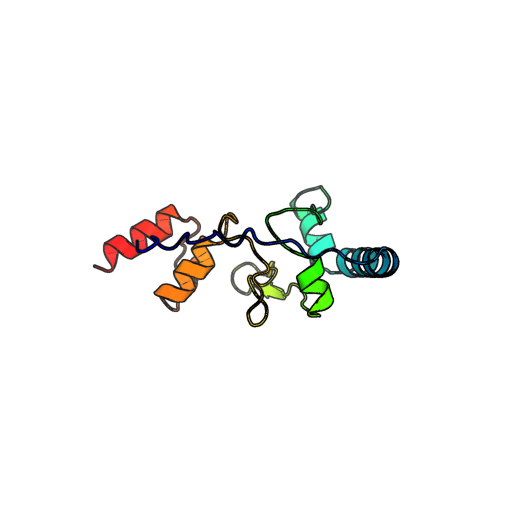2 ? -12.380 -4.410 28.593 1.00 83.69 122 ARG A O 1
ATOM 1008 N N . ASN A 1 123 ? -12.601 -2.880 26.952 1.00 78.62 123 ASN A N 1
ATOM 1009 C CA . ASN A 1 123 ? -13.966 -2.462 27.271 1.00 78.62 123 ASN A CA 1
ATOM 1010 C C . ASN A 1 123 ? -15.052 -3.347 26.630 1.00 78.62 123 ASN A C 1
ATOM 1012 O O . ASN A 1 123 ? -16.228 -3.168 26.930 1.00 78.62 123 ASN A O 1
ATOM 1016 N N . LEU A 1 124 ? -14.683 -4.271 25.733 1.00 73.44 124 LEU A N 1
ATOM 1017 C CA . LEU A 1 124 ? -15.593 -5.286 25.181 1.00 73.44 124 LEU A CA 1
ATOM 1018 C C . LEU A 1 124 ? -15.803 -6.492 26.114 1.00 73.44 124 LEU A C 1
ATOM 1020 O O . LEU A 1 124 ? -16.692 -7.303 25.850 1.00 73.44 124 LEU A O 1
ATOM 1024 N N . LYS A 1 125 ? -14.961 -6.645 27.142 1.00 55.91 125 LYS A N 1
ATOM 1025 C CA . LYS A 1 125 ? -15.067 -7.692 28.166 1.00 55.91 125 LYS A CA 1
ATOM 1026 C C . LYS A 1 125 ? -15.863 -7.198 29.364 1.00 55.91 125 LYS A C 1
ATOM 1028 O O . LYS A 1 125 ? -16.546 -8.052 29.966 1.00 55.91 125 LYS A O 1
#

Foldseek 3Di:
DDDDDDPPDPPQDADDDDPVVVVVLVVVVCPAPQQVVCCVVVVDGDDCVDPFFRSVVCVVLVHDFDQDPLPRHTDGDQADDPGGGGDCPHQCVLQVVLCVVPVDGCVVVVRDHSVSSVVVVVVVD

Organism: NCBI:txid1705564

Secondary structure (DSSP, 8-state):
------------PPP---HHHHHHHHHHHHTSHHHHHHHHHHSS---TT-TTB-HHHHHHTT---EE-TTT-SEE--SEETTEE-B-TTSTTHHHHHHHHHHSS-GGGGT--SHHHHHHHHHHT-

pLDDT: mean 84.73, std 15.24, range [34.09, 97.75]

Radius of gyration: 17.59 Å; chains: 1; bounding box: 32×54×46 Å

Sequence (125 aa):
MAGMTESRGLERRMTELLPEDEIKFQKWVKNLPWYSEFKAKVGKEPNLDSTDYDYRAAYLAGVKPAKYKEDNTYHWPSQVGNIQLKNANHPTAWMNDFMSSTGTDPLRLGIRSPEEAWNYYRNLK